Protein AF-A0A1J5EEQ6-F1 (afdb_monomer_lite)

Secondary structure (DSSP, 8-state):
-----SSSSSSSTTS--------------TT-EEEETTEEEE----SSS--PPEEEEEEEEEETTTTEEEEEEEEEEETTEEEEE-EEEEETTTTEEEEE-EEEEETTTTEEEEEEEEEEETTTTEEEEEEEEEE-------

Radius of gyration: 26.2 Å; chains: 1; bounding box: 66×40×85 Å

Sequence (142 aa):
MKVLLGMTLLLVATLLAAPAIQARDIVLGIGESVQVGNDRVTCGGGQGEVAAPLSTTDCQQWDDYSKTCLYERTVMSFNGVECVEECQHWDSYSKTCLYATKCEFNASQRLFVRTSCADFDTYDNVCRRTKQEKIIGSHGRR

Structure (mmCIF, N/CA/C/O backbone):
data_AF-A0A1J5EEQ6-F1
#
_entry.id   AF-A0A1J5EEQ6-F1
#
loop_
_atom_site.group_PDB
_atom_site.id
_atom_site.type_symbol
_atom_site.label_atom_id
_atom_site.label_alt_id
_atom_site.label_comp_id
_atom_site.label_asym_id
_atom_site.label_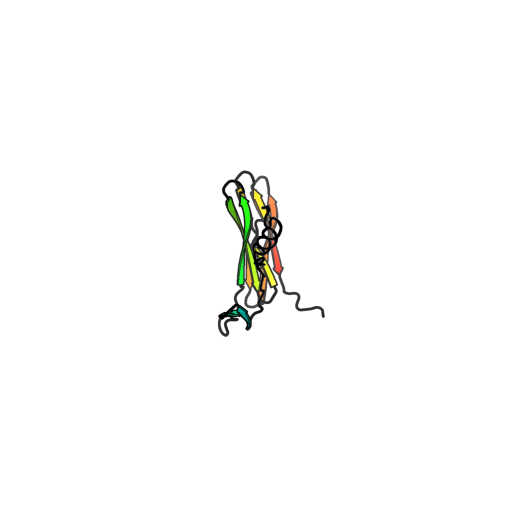entity_id
_atom_site.label_seq_id
_atom_site.pdbx_PDB_ins_code
_atom_site.Cartn_x
_atom_site.Cartn_y
_atom_site.Cartn_z
_atom_site.occupancy
_atom_site.B_iso_or_equiv
_atom_site.auth_seq_id
_atom_site.auth_comp_id
_atom_site.auth_asym_id
_atom_site.auth_atom_id
_atom_site.pdbx_PDB_model_num
ATOM 1 N N . MET A 1 1 ? 39.621 20.933 68.217 1.00 42.97 1 MET A N 1
ATOM 2 C CA . MET A 1 1 ? 39.235 21.317 66.836 1.00 42.97 1 MET A CA 1
ATOM 3 C C . MET A 1 1 ? 39.184 20.059 65.970 1.00 42.97 1 MET A C 1
ATOM 5 O O . MET A 1 1 ? 40.033 19.207 66.197 1.00 42.97 1 MET A O 1
ATOM 9 N N . LYS A 1 2 ? 38.236 19.986 65.012 1.00 37.59 2 LYS A N 1
ATOM 10 C CA . LYS A 1 2 ? 37.734 18.828 64.211 1.00 37.59 2 LYS A CA 1
ATOM 11 C C . LYS A 1 2 ? 36.514 18.145 64.861 1.00 37.59 2 LYS A C 1
ATOM 13 O O . LYS A 1 2 ? 36.655 17.102 65.476 1.00 37.59 2 LYS A O 1
ATOM 18 N N . VAL A 1 3 ? 35.350 18.783 65.019 1.00 40.56 3 VAL A N 1
ATOM 19 C CA . VAL A 1 3 ? 34.361 19.260 64.019 1.00 40.56 3 VAL A CA 1
ATOM 20 C C . VAL A 1 3 ? 34.027 18.218 62.945 1.00 40.56 3 VAL A C 1
ATOM 22 O O . VAL A 1 3 ? 34.728 18.100 61.948 1.00 40.56 3 VAL A O 1
ATOM 25 N N . LEU A 1 4 ? 32.945 17.479 63.221 1.00 45.22 4 LEU A N 1
ATOM 26 C CA . LEU A 1 4 ? 31.845 17.125 62.313 1.00 45.22 4 LEU A CA 1
ATOM 27 C C . LEU A 1 4 ? 32.196 17.096 60.816 1.00 45.22 4 LEU A C 1
ATOM 29 O O . LEU A 1 4 ? 31.993 18.071 60.101 1.00 45.22 4 LEU A O 1
ATOM 33 N N . LEU A 1 5 ? 32.658 15.944 60.335 1.00 49.12 5 LEU A N 1
ATOM 34 C CA . LEU A 1 5 ? 32.854 15.669 58.910 1.00 49.12 5 LEU A CA 1
ATOM 35 C C . LEU A 1 5 ? 32.282 14.281 58.601 1.00 49.12 5 LEU A C 1
ATOM 37 O O . LEU A 1 5 ? 33.006 13.318 58.388 1.00 49.12 5 LEU A O 1
ATOM 41 N N . GLY A 1 6 ? 30.962 14.138 58.694 1.00 46.34 6 GLY A N 1
ATOM 42 C CA . GLY A 1 6 ? 30.332 12.829 58.493 1.00 46.34 6 GLY A CA 1
ATOM 43 C C . GLY A 1 6 ? 28.817 12.838 58.351 1.00 46.34 6 GLY A C 1
ATOM 44 O O . GLY A 1 6 ? 28.198 11.804 58.559 1.00 46.34 6 GLY A O 1
ATOM 45 N N . MET A 1 7 ? 28.195 13.982 58.047 1.00 49.22 7 MET A N 1
ATOM 46 C CA . MET A 1 7 ? 26.728 14.075 58.017 1.00 49.22 7 MET A CA 1
ATOM 47 C C . MET A 1 7 ? 26.184 15.011 56.929 1.00 49.22 7 MET A C 1
ATOM 49 O O . MET A 1 7 ? 25.157 15.653 57.105 1.00 49.22 7 MET A O 1
ATOM 53 N N . THR A 1 8 ? 26.868 15.095 55.787 1.00 48.50 8 THR A N 1
ATOM 54 C CA . THR A 1 8 ? 26.449 15.925 54.638 1.00 48.50 8 THR A CA 1
ATOM 55 C C . THR A 1 8 ? 26.508 15.192 53.297 1.00 48.50 8 THR A C 1
ATOM 57 O O . THR A 1 8 ? 26.495 15.834 52.254 1.00 48.50 8 THR A O 1
ATOM 60 N N . LEU A 1 9 ? 26.532 13.852 53.288 1.00 45.19 9 LEU A N 1
ATOM 61 C CA . LEU A 1 9 ? 26.561 13.068 52.041 1.00 45.19 9 LEU A CA 1
ATOM 62 C C . LEU A 1 9 ? 25.354 12.141 51.817 1.00 45.19 9 LEU A C 1
ATOM 64 O O . LEU A 1 9 ? 25.378 11.349 50.883 1.00 45.19 9 LEU A O 1
ATOM 68 N N . LEU A 1 10 ? 24.298 12.230 52.636 1.00 46.72 10 LEU A N 1
ATOM 69 C CA . LEU A 1 10 ? 23.110 11.369 52.499 1.00 46.72 10 LEU A CA 1
ATOM 70 C C . LEU A 1 10 ? 21.844 12.069 51.978 1.00 46.72 10 LEU A C 1
ATOM 72 O O . LEU A 1 10 ? 20.841 11.398 51.771 1.00 46.72 10 LEU A O 1
ATOM 76 N N . LEU A 1 11 ? 21.866 13.386 51.736 1.00 47.00 11 LEU A N 1
ATOM 77 C CA . LEU A 1 11 ? 20.650 14.144 51.388 1.00 47.00 11 LEU A CA 1
ATOM 78 C C . LEU A 1 11 ? 20.505 14.543 49.909 1.00 47.00 11 LEU A C 1
ATOM 80 O O . LEU A 1 11 ? 19.496 15.137 49.552 1.00 47.00 11 LEU A O 1
ATOM 84 N N . VAL A 1 12 ? 21.471 14.224 49.039 1.00 49.97 12 VAL A N 1
ATOM 85 C CA . VAL A 1 12 ? 21.466 14.687 47.629 1.00 49.97 12 VAL A CA 1
ATOM 86 C C . VAL A 1 12 ? 21.144 13.565 46.623 1.00 49.97 12 VAL A C 1
ATOM 88 O O . VAL A 1 12 ? 20.951 13.824 45.442 1.00 49.97 12 VAL A O 1
ATOM 91 N N . ALA A 1 13 ? 21.014 12.310 47.065 1.00 49.09 13 ALA A N 1
ATOM 92 C CA . ALA A 1 13 ? 20.834 11.166 46.161 1.00 49.09 13 ALA A CA 1
ATOM 93 C C . ALA A 1 13 ? 19.369 10.837 45.787 1.00 49.09 13 ALA A C 1
ATOM 95 O O . ALA A 1 13 ? 19.135 9.900 45.031 1.00 49.09 13 ALA A O 1
ATOM 96 N N . THR A 1 14 ? 18.369 11.573 46.284 1.00 53.06 14 THR A N 1
ATOM 97 C CA . THR A 1 14 ? 16.941 11.205 46.146 1.00 53.06 14 THR A CA 1
ATOM 98 C C . THR A 1 14 ? 16.158 11.954 45.058 1.00 53.06 14 THR A C 1
ATOM 100 O O . THR A 1 14 ? 14.952 11.760 44.950 1.00 53.06 14 THR A O 1
ATOM 103 N N . LEU A 1 15 ? 16.795 12.779 44.220 1.00 53.19 15 LEU A N 1
ATOM 104 C CA . LEU A 1 15 ? 16.082 13.733 43.346 1.00 53.19 15 LEU A CA 1
ATOM 105 C C . LEU A 1 15 ? 16.032 13.401 41.841 1.00 53.19 15 LEU A C 1
ATOM 107 O O . LEU A 1 15 ? 15.628 14.251 41.056 1.00 53.19 15 LEU A O 1
ATOM 111 N N . LEU A 1 16 ? 16.381 12.183 41.412 1.00 55.31 16 LEU A N 1
ATOM 112 C CA . LEU A 1 16 ? 16.400 11.817 39.980 1.00 55.31 16 LEU A CA 1
ATOM 113 C C . LEU A 1 16 ? 15.527 10.602 39.618 1.00 55.31 16 LEU A C 1
ATOM 115 O O . LEU A 1 16 ? 15.826 9.875 38.676 1.00 55.31 16 LEU A O 1
ATOM 119 N N . ALA A 1 17 ? 14.413 10.390 40.321 1.00 56.88 17 ALA A N 1
ATOM 120 C CA . ALA A 1 17 ? 13.353 9.515 39.821 1.00 56.88 17 ALA A CA 1
ATOM 121 C C . ALA A 1 17 ? 12.441 10.319 38.880 1.00 56.88 17 ALA A C 1
ATOM 123 O O . ALA A 1 17 ? 11.374 10.786 39.276 1.00 56.88 17 ALA A O 1
ATOM 124 N N . ALA A 1 18 ? 12.880 10.531 37.636 1.00 61.78 18 ALA A N 1
ATOM 125 C CA . ALA A 1 18 ? 11.980 11.018 36.595 1.00 61.78 18 ALA A CA 1
ATOM 126 C C . ALA A 1 18 ? 10.894 9.947 36.370 1.00 61.78 18 ALA A C 1
ATOM 128 O O . ALA A 1 18 ? 11.243 8.780 36.162 1.00 61.78 18 ALA A O 1
ATOM 129 N N . PRO A 1 19 ? 9.593 10.283 36.434 1.00 59.53 19 PRO A N 1
ATOM 130 C CA . PRO A 1 19 ? 8.558 9.316 36.114 1.00 59.53 19 PRO A CA 1
ATOM 131 C C . PRO A 1 19 ? 8.743 8.894 34.656 1.00 59.53 19 PRO A C 1
ATOM 133 O O . PRO A 1 19 ? 8.771 9.732 33.756 1.00 59.53 19 PRO A O 1
ATOM 136 N N . ALA A 1 20 ? 8.899 7.592 34.422 1.00 62.38 20 ALA A N 1
ATOM 137 C CA . ALA A 1 20 ? 8.893 7.044 33.078 1.00 62.38 20 ALA A CA 1
ATOM 138 C C . ALA A 1 20 ? 7.500 7.296 32.487 1.00 62.38 20 ALA A C 1
ATOM 140 O O . ALA A 1 20 ? 6.534 6.626 32.857 1.00 62.38 20 ALA A O 1
ATOM 141 N N . ILE A 1 21 ? 7.382 8.299 31.615 1.00 62.62 21 ILE A N 1
ATOM 142 C CA . ILE A 1 21 ? 6.163 8.550 30.847 1.00 62.62 21 ILE A CA 1
ATOM 143 C C . ILE A 1 21 ? 6.048 7.390 29.858 1.00 62.62 21 ILE A C 1
ATOM 145 O O . ILE A 1 21 ? 6.633 7.408 28.779 1.00 62.62 21 ILE A O 1
ATOM 149 N N . GLN A 1 22 ? 5.349 6.334 30.265 1.00 63.25 22 GLN A N 1
ATOM 150 C CA . GLN A 1 22 ? 4.964 5.264 29.359 1.00 63.25 22 GLN A CA 1
ATOM 151 C C . GLN A 1 22 ? 3.775 5.764 28.545 1.00 63.25 22 GLN A C 1
ATOM 153 O O . GLN A 1 22 ? 2.666 5.880 29.069 1.00 63.25 22 GLN A O 1
ATOM 158 N N . ALA A 1 23 ? 4.014 6.073 27.272 1.00 68.25 23 ALA A N 1
ATOM 159 C CA . ALA A 1 23 ? 2.934 6.181 26.307 1.00 68.25 23 ALA A CA 1
ATOM 160 C C . ALA A 1 23 ? 2.200 4.832 26.276 1.00 68.25 23 ALA A C 1
ATOM 162 O O . ALA A 1 23 ? 2.827 3.781 26.135 1.00 68.25 23 ALA A O 1
ATOM 163 N N . ARG A 1 24 ? 0.887 4.860 26.502 1.00 73.19 24 ARG A N 1
ATOM 164 C CA . ARG A 1 24 ? 0.021 3.686 26.412 1.00 73.19 24 ARG A CA 1
ATOM 165 C C . ARG A 1 24 ? -0.942 3.902 25.265 1.00 73.19 24 ARG A C 1
ATOM 167 O O . ARG A 1 24 ? -1.642 4.912 25.246 1.00 73.19 24 ARG A O 1
ATOM 174 N N . ASP A 1 25 ? -0.999 2.930 24.372 1.00 77.44 25 ASP A N 1
ATOM 175 C CA . ASP A 1 25 ? -1.983 2.925 23.303 1.00 77.44 25 ASP A CA 1
ATOM 176 C C . ASP A 1 25 ? -3.353 2.560 23.880 1.00 77.44 25 ASP A C 1
ATOM 178 O O . ASP A 1 25 ? -3.492 1.607 24.654 1.00 77.44 25 ASP A O 1
ATOM 182 N N . ILE A 1 26 ? -4.370 3.343 23.522 1.00 78.44 26 ILE A N 1
ATOM 183 C CA . ILE A 1 26 ? -5.764 3.082 23.877 1.00 78.44 26 ILE A CA 1
ATOM 184 C C . ILE A 1 26 ? -6.514 2.816 22.577 1.00 78.44 26 ILE A C 1
ATOM 186 O O . ILE A 1 26 ? -6.679 3.713 21.753 1.00 78.44 26 ILE A O 1
ATOM 190 N N . VAL A 1 27 ? -6.972 1.579 22.403 1.00 78.00 27 VAL A N 1
ATOM 191 C CA . VAL A 1 27 ? -7.823 1.183 21.277 1.00 78.00 27 VAL A CA 1
ATOM 192 C C . VAL A 1 27 ? -9.273 1.246 21.747 1.00 78.00 27 VAL A C 1
ATOM 194 O O . VAL A 1 27 ? -9.622 0.596 22.729 1.00 78.00 27 VAL A O 1
ATOM 197 N N . LEU A 1 28 ? -10.101 2.043 21.070 1.00 79.31 28 LEU A N 1
ATOM 198 C CA . LEU A 1 28 ? -11.527 2.192 21.374 1.00 79.31 28 LEU A CA 1
ATOM 199 C C . LEU A 1 28 ? -12.374 1.546 20.283 1.00 79.31 28 LEU A C 1
ATOM 201 O O . LEU A 1 28 ? -12.153 1.789 19.094 1.00 79.31 28 LEU A O 1
ATOM 205 N N . GLY A 1 29 ? -13.374 0.770 20.690 1.00 73.94 29 GLY A N 1
ATOM 206 C CA . GLY A 1 29 ? -14.453 0.327 19.818 1.00 73.94 29 GLY A CA 1
ATOM 207 C C . GLY A 1 29 ? -15.461 1.443 19.524 1.00 73.94 29 GLY A C 1
ATOM 208 O O . GLY A 1 29 ? -15.573 2.427 20.256 1.00 73.94 29 GLY A O 1
ATOM 209 N N . ILE A 1 30 ? -16.238 1.282 18.451 1.00 76.62 30 ILE A N 1
ATOM 210 C CA . ILE A 1 30 ? -17.299 2.228 18.074 1.00 76.62 30 ILE A CA 1
ATOM 211 C C . ILE A 1 30 ? -18.323 2.350 19.213 1.00 76.62 30 ILE A C 1
ATOM 213 O O . ILE A 1 30 ? -18.886 1.353 19.663 1.00 76.62 30 ILE A O 1
ATOM 217 N N . GLY A 1 31 ? -18.596 3.582 19.646 1.00 70.75 31 GLY A N 1
ATOM 218 C CA . GLY A 1 31 ? -19.503 3.894 20.753 1.00 70.75 31 GLY A CA 1
ATOM 219 C C . GLY A 1 31 ? -18.857 3.827 22.139 1.00 70.75 31 GLY A C 1
ATOM 220 O O . GLY A 1 31 ? -19.493 4.225 23.116 1.00 70.75 31 GLY A O 1
ATOM 221 N N . GLU A 1 32 ? -17.607 3.372 22.245 1.00 80.44 32 GLU A N 1
ATOM 222 C CA . GLU A 1 32 ? -16.873 3.383 23.507 1.00 80.44 32 GLU A CA 1
ATOM 223 C C . GLU A 1 32 ? -16.332 4.781 23.819 1.00 80.44 32 GLU A C 1
ATOM 225 O O . GLU A 1 32 ? -15.980 5.567 22.933 1.00 80.44 32 GLU A O 1
ATOM 230 N N . SER A 1 33 ? -16.253 5.087 25.113 1.00 86.62 33 SER A N 1
ATOM 231 C CA . SER A 1 33 ? -15.602 6.291 25.615 1.00 86.62 33 SER A CA 1
ATOM 232 C C . SER A 1 33 ? -14.539 5.926 26.635 1.00 86.62 33 SER A C 1
ATOM 234 O O . SER A 1 33 ? -14.765 5.066 27.487 1.00 86.62 33 SER A O 1
ATOM 236 N N . VAL A 1 34 ? -13.442 6.671 26.632 1.00 90.19 34 VAL A N 1
ATOM 237 C CA . VAL A 1 34 ? -12.427 6.639 27.686 1.00 90.19 34 VAL A CA 1
ATOM 238 C C . VAL A 1 34 ? -12.217 8.044 28.234 1.00 90.19 34 VAL A C 1
ATOM 240 O O . VAL A 1 34 ? -12.356 9.037 27.519 1.00 90.19 34 VAL A O 1
ATOM 243 N N . GLN A 1 35 ? -11.908 8.128 29.523 1.00 88.50 35 GLN A N 1
ATOM 244 C CA . GLN A 1 35 ? -11.478 9.370 30.152 1.00 88.50 35 GLN A CA 1
ATOM 245 C C . GLN A 1 35 ? -9.957 9.480 30.072 1.00 88.50 35 GLN A C 1
ATOM 247 O O . GLN A 1 35 ? -9.247 8.592 30.550 1.00 88.50 35 GLN A O 1
ATOM 252 N N . VAL A 1 36 ? -9.468 10.570 29.484 1.00 86.94 36 VAL A N 1
ATOM 253 C CA . VAL A 1 36 ? -8.044 10.912 29.416 1.00 86.94 36 VAL A CA 1
ATOM 254 C C . VAL A 1 36 ? -7.867 12.270 30.085 1.00 86.94 36 VAL A C 1
ATOM 256 O O . VAL A 1 36 ? -8.210 13.309 29.532 1.00 86.94 36 VAL A O 1
ATOM 259 N N . GLY A 1 37 ? -7.365 12.263 31.321 1.00 85.12 37 GLY A N 1
ATOM 260 C CA . GLY A 1 37 ? -7.303 13.474 32.137 1.00 85.12 37 GLY A CA 1
ATOM 261 C C . GLY A 1 37 ? -8.706 13.995 32.457 1.00 85.12 37 GLY A C 1
ATOM 262 O O . GLY A 1 37 ? -9.480 13.304 33.116 1.00 85.12 37 GLY A O 1
ATOM 263 N N . ASN A 1 38 ? -9.016 15.204 31.987 1.00 89.00 38 ASN A N 1
ATOM 264 C CA . ASN A 1 38 ? -10.331 15.831 32.152 1.00 89.00 38 ASN A CA 1
ATOM 265 C C . ASN A 1 38 ? -11.231 15.669 30.915 1.00 89.00 38 ASN A C 1
ATOM 267 O O . ASN A 1 38 ? -12.378 16.121 30.939 1.00 89.00 38 ASN A O 1
ATOM 271 N N . ASP A 1 39 ? -10.724 15.038 29.854 1.00 79.56 39 ASP A N 1
ATOM 272 C CA . ASP A 1 39 ? -11.403 14.941 28.569 1.00 79.56 39 ASP A CA 1
ATOM 273 C C . ASP A 1 39 ? -11.989 13.547 28.348 1.00 79.56 39 ASP A C 1
ATOM 275 O O . ASP A 1 39 ? -11.311 12.522 28.476 1.00 79.56 39 ASP A O 1
ATOM 279 N N . ARG A 1 40 ? -13.259 13.510 27.932 1.00 86.38 40 ARG A N 1
ATOM 280 C CA . ARG A 1 40 ? -13.928 12.276 27.518 1.00 86.38 40 ARG A CA 1
ATOM 281 C C . ARG A 1 40 ? -13.765 12.084 26.016 1.00 86.38 40 ARG A C 1
ATOM 283 O O . ARG A 1 40 ? -14.509 12.662 25.225 1.00 86.38 40 ARG A O 1
ATOM 290 N N . VAL A 1 41 ? -12.846 11.210 25.627 1.00 82.94 41 VAL A N 1
ATOM 291 C CA . VAL A 1 41 ? -12.682 10.792 24.233 1.00 82.94 41 VAL A CA 1
ATOM 292 C C . VAL A 1 41 ? -13.721 9.718 23.941 1.00 82.94 41 VAL A C 1
ATOM 294 O O . VAL A 1 41 ? -13.786 8.710 24.639 1.00 82.94 41 VAL A O 1
ATOM 297 N N . THR A 1 42 ? -14.565 9.937 22.935 1.00 81.44 42 THR A N 1
ATOM 298 C CA . THR A 1 42 ? -15.579 8.964 22.506 1.00 81.44 42 THR A CA 1
ATOM 299 C C . THR A 1 42 ? -15.350 8.612 21.051 1.00 81.44 42 THR A C 1
ATOM 301 O O . THR A 1 42 ? -15.224 9.508 20.216 1.00 81.44 42 THR A O 1
ATOM 304 N N . CYS A 1 43 ? -15.334 7.320 20.736 1.00 79.50 43 CYS A N 1
ATOM 305 C CA . CYS A 1 43 ? -15.341 6.863 19.356 1.00 79.50 43 CYS A CA 1
ATOM 306 C C . CYS A 1 43 ? -16.770 7.005 18.812 1.00 79.50 43 CYS A C 1
ATOM 308 O O . CYS A 1 43 ? -17.637 6.162 19.050 1.00 79.50 43 CYS A O 1
ATOM 310 N N . GLY A 1 44 ? -17.048 8.129 18.150 1.00 67.38 44 GLY A N 1
ATOM 311 C CA . GLY A 1 44 ? -18.354 8.404 17.562 1.00 67.38 44 GLY A CA 1
ATOM 312 C C . GLY A 1 44 ? -18.634 7.482 16.377 1.00 67.38 44 GLY A C 1
ATOM 313 O O . GLY A 1 44 ? -18.057 7.651 15.310 1.00 67.38 44 GLY A O 1
ATOM 314 N N . GLY A 1 45 ? -19.552 6.531 16.548 1.00 55.97 45 GLY A N 1
ATOM 315 C CA . GLY A 1 45 ? -20.216 5.876 15.425 1.00 55.97 45 GLY A CA 1
ATOM 316 C C . GLY A 1 45 ? -21.338 6.779 14.950 1.00 55.97 45 GLY A C 1
ATOM 317 O O . GLY A 1 45 ? -22.367 6.846 15.622 1.00 55.97 45 GLY A O 1
ATOM 318 N N . GLY A 1 46 ? -21.127 7.504 13.850 1.00 52.22 46 GLY A N 1
ATOM 319 C CA . GLY A 1 46 ? -22.126 8.401 13.274 1.00 52.22 46 GLY A CA 1
ATOM 320 C C . GLY A 1 46 ? -23.471 7.690 13.122 1.00 52.22 46 GLY A C 1
ATOM 321 O O . GLY A 1 46 ? -23.649 6.835 12.257 1.00 52.22 46 GLY A O 1
ATOM 322 N N . GLN A 1 47 ? -24.430 8.020 13.988 1.00 47.94 47 GLN A N 1
ATOM 323 C CA . GLN A 1 47 ? -25.810 7.576 13.853 1.00 47.94 47 GLN A CA 1
ATOM 324 C C . GLN A 1 47 ? -26.445 8.397 12.727 1.00 47.94 47 GLN A C 1
ATOM 326 O O . GLN A 1 47 ? -27.036 9.442 12.974 1.00 47.94 47 GLN A O 1
ATOM 331 N N . GLY A 1 48 ? -26.268 7.951 11.482 1.00 47.03 48 GLY A N 1
ATOM 332 C CA . GLY A 1 48 ? -26.942 8.534 10.315 1.00 47.03 48 GLY A CA 1
ATOM 333 C C . GLY A 1 48 ? -26.088 8.694 9.060 1.00 47.03 48 GLY A C 1
ATOM 334 O O . GLY A 1 48 ? -26.647 8.879 7.983 1.00 47.03 48 GLY A O 1
ATOM 335 N N . GLU A 1 49 ? -24.766 8.574 9.154 1.00 50.38 49 GLU A N 1
ATOM 336 C CA . GLU A 1 49 ? -23.891 8.587 7.980 1.00 50.38 49 GLU A CA 1
ATOM 337 C C . GLU A 1 49 ? -23.683 7.160 7.477 1.00 50.38 49 GLU A C 1
ATOM 339 O O . GLU A 1 49 ? -23.573 6.214 8.261 1.00 50.38 49 GLU A O 1
ATOM 344 N N . VAL A 1 50 ? -23.687 6.988 6.153 1.00 57.09 50 VAL A N 1
ATOM 345 C CA . VAL A 1 50 ? -23.358 5.722 5.488 1.00 57.09 50 VAL A CA 1
ATOM 346 C C . VAL A 1 50 ? -22.088 5.184 6.135 1.00 57.09 50 VAL A C 1
ATOM 348 O O . VAL A 1 50 ? -21.053 5.833 6.057 1.00 57.09 50 VAL A O 1
ATOM 351 N N . ALA A 1 51 ? -22.193 4.046 6.825 1.00 68.69 51 ALA A N 1
ATOM 352 C CA . ALA A 1 51 ? -21.110 3.508 7.631 1.00 68.69 51 ALA A CA 1
ATOM 353 C C . ALA A 1 51 ? -19.864 3.336 6.742 1.00 68.69 51 ALA A C 1
ATOM 355 O O . ALA A 1 51 ? -19.828 2.448 5.888 1.00 68.69 51 ALA A O 1
ATOM 356 N N . ALA A 1 52 ? -18.898 4.239 6.902 1.00 78.50 52 ALA A N 1
ATOM 357 C CA . ALA A 1 52 ? -17.701 4.320 6.083 1.00 78.50 52 ALA A CA 1
ATOM 358 C C . ALA A 1 52 ? -16.525 3.651 6.810 1.00 78.50 52 ALA A C 1
ATOM 360 O O . ALA A 1 52 ? -16.483 3.659 8.045 1.00 78.50 52 ALA A O 1
ATOM 361 N N . PRO A 1 53 ? -15.572 3.060 6.076 1.00 87.94 53 PRO A N 1
ATOM 362 C CA . PRO A 1 53 ? -14.314 2.606 6.646 1.00 87.94 53 PRO A CA 1
ATOM 363 C C . PRO A 1 53 ? -13.558 3.746 7.320 1.00 87.94 53 PRO A C 1
ATOM 365 O O . PRO A 1 53 ? -13.509 4.860 6.800 1.00 87.94 53 PRO A O 1
ATOM 368 N N . LEU A 1 54 ? -12.920 3.440 8.443 1.00 90.06 54 LEU A N 1
ATOM 369 C CA . LEU A 1 54 ? -11.878 4.285 9.013 1.00 90.06 54 LEU A CA 1
ATOM 370 C C . LEU A 1 54 ? -10.559 3.955 8.318 1.00 90.06 54 LEU A C 1
ATOM 372 O O . LEU A 1 54 ? -10.298 2.788 8.048 1.00 90.06 54 LEU A O 1
ATOM 376 N N . SER A 1 55 ? -9.728 4.955 8.042 1.00 92.06 55 SER A N 1
ATOM 377 C CA . SER A 1 55 ? -8.407 4.758 7.440 1.00 92.06 55 SER A CA 1
ATOM 378 C C . SER A 1 55 ? -7.306 5.240 8.374 1.00 92.06 55 SER A C 1
ATOM 380 O O . SER A 1 55 ? -7.377 6.360 8.885 1.00 92.06 55 SER A O 1
ATOM 382 N N . THR A 1 56 ? -6.268 4.433 8.548 1.00 94.19 56 THR A N 1
ATOM 383 C CA . THR A 1 56 ? -5.008 4.828 9.185 1.00 94.19 56 THR A CA 1
ATOM 384 C C . THR A 1 56 ? -3.867 4.682 8.188 1.00 94.19 56 THR A C 1
ATOM 386 O O . THR A 1 56 ? -3.934 3.857 7.280 1.00 94.19 56 THR A O 1
ATOM 389 N N . THR A 1 57 ? -2.828 5.497 8.345 1.00 95.00 57 THR A N 1
ATOM 390 C CA . THR A 1 57 ? -1.678 5.512 7.439 1.00 95.00 57 THR A CA 1
ATOM 391 C C . THR A 1 57 ? -0.387 5.405 8.241 1.00 95.00 57 THR A C 1
ATOM 393 O O . THR A 1 57 ? -0.251 6.053 9.281 1.00 95.00 57 THR A O 1
ATOM 396 N N . ASP A 1 58 ? 0.560 4.602 7.763 1.00 95.38 58 ASP A N 1
ATOM 397 C CA . ASP A 1 58 ? 1.901 4.462 8.326 1.00 95.38 58 ASP A CA 1
ATOM 398 C C . ASP A 1 58 ? 2.969 4.381 7.230 1.00 95.38 58 ASP A C 1
ATOM 400 O O . ASP A 1 58 ? 2.669 4.157 6.060 1.00 95.38 58 ASP A O 1
ATOM 404 N N . CYS A 1 59 ? 4.237 4.607 7.578 1.00 97.56 59 CYS A N 1
ATOM 405 C CA . CYS A 1 59 ? 5.296 4.600 6.576 1.00 97.56 59 CYS A CA 1
ATOM 406 C C . CYS A 1 59 ? 5.770 3.176 6.264 1.00 97.56 59 CYS A C 1
ATOM 408 O O . CYS A 1 59 ? 6.315 2.502 7.137 1.00 97.56 59 CYS A O 1
ATOM 410 N N . GLN A 1 60 ? 5.633 2.748 5.007 1.00 97.62 60 GLN A N 1
ATOM 411 C CA . GLN A 1 60 ? 6.128 1.448 4.549 1.00 97.62 60 GLN A CA 1
ATOM 412 C C . GLN A 1 60 ? 7.589 1.513 4.105 1.00 97.62 60 GLN A C 1
ATOM 414 O O . GLN A 1 60 ? 8.363 0.604 4.396 1.00 97.62 60 GLN A O 1
ATOM 419 N N . GLN A 1 61 ? 7.952 2.563 3.364 1.00 97.56 61 GLN A N 1
ATOM 420 C CA . GLN A 1 61 ? 9.301 2.743 2.830 1.00 97.56 61 GLN A CA 1
ATOM 421 C C . GLN A 1 61 ? 9.892 4.028 3.382 1.00 97.56 61 GLN A C 1
ATOM 423 O O . GLN A 1 61 ? 9.511 5.121 2.971 1.00 97.56 61 GLN A O 1
ATOM 428 N N . TRP A 1 62 ? 10.816 3.896 4.326 1.00 96.56 62 TRP A N 1
ATOM 429 C CA . TRP A 1 62 ? 11.472 5.019 4.984 1.00 96.56 62 TRP A CA 1
ATOM 430 C C . TRP A 1 62 ? 12.876 5.234 4.421 1.00 96.56 62 TRP A C 1
ATOM 432 O O . TRP A 1 62 ? 13.658 4.291 4.308 1.00 96.56 62 TRP A O 1
ATOM 442 N N . ASP A 1 63 ? 13.209 6.479 4.091 1.00 95.69 63 ASP A N 1
ATOM 443 C CA . ASP A 1 63 ? 14.574 6.863 3.754 1.00 95.69 63 ASP A CA 1
ATOM 444 C C . ASP A 1 63 ? 15.289 7.380 5.002 1.00 95.69 63 ASP A C 1
ATOM 446 O O . ASP A 1 63 ? 15.004 8.468 5.508 1.00 95.69 63 ASP A O 1
ATOM 450 N N . ASP A 1 64 ? 16.254 6.607 5.492 1.00 94.19 64 ASP A N 1
ATOM 451 C CA . ASP A 1 64 ? 17.019 6.978 6.675 1.00 94.19 64 ASP A CA 1
ATOM 452 C C . ASP A 1 64 ? 17.983 8.141 6.469 1.00 94.19 64 ASP A C 1
ATOM 454 O O . ASP A 1 64 ? 18.368 8.776 7.455 1.00 94.19 64 ASP A O 1
ATOM 458 N N . TYR A 1 65 ? 18.390 8.423 5.235 1.00 93.94 65 TYR A N 1
ATOM 459 C CA . TYR A 1 65 ? 19.289 9.530 4.950 1.00 93.94 65 TYR A CA 1
ATOM 460 C C . TYR A 1 65 ? 18.518 10.847 4.892 1.00 93.94 65 TYR A C 1
ATOM 462 O O . TYR A 1 65 ? 18.871 11.794 5.596 1.00 93.94 65 TYR A O 1
ATOM 470 N N . SER A 1 66 ? 17.440 10.902 4.104 1.00 95.62 66 SER A N 1
ATOM 471 C CA . SER A 1 66 ? 16.612 12.111 4.005 1.00 95.62 66 SER A CA 1
ATOM 472 C C . SER A 1 66 ? 15.613 12.261 5.153 1.00 95.62 66 SER A C 1
ATOM 474 O O . SER A 1 66 ? 15.047 13.339 5.308 1.00 95.62 66 SER A O 1
ATOM 476 N N . LYS A 1 67 ? 15.412 11.219 5.972 1.00 96.75 67 LYS A N 1
ATOM 477 C CA . LYS A 1 67 ? 14.400 11.170 7.042 1.00 96.75 67 LYS A CA 1
ATOM 478 C C . LYS A 1 67 ? 12.995 11.464 6.516 1.00 96.75 67 LYS A C 1
ATOM 480 O O . LYS A 1 67 ? 12.236 12.224 7.114 1.00 96.75 67 LYS A O 1
ATOM 485 N N . THR A 1 68 ? 12.664 10.865 5.377 1.00 97.44 68 THR A N 1
ATOM 486 C CA . THR A 1 68 ? 11.370 11.043 4.713 1.00 97.44 68 THR A CA 1
ATOM 487 C C . THR A 1 68 ? 10.728 9.705 4.415 1.00 97.44 68 THR A C 1
ATOM 489 O O . THR A 1 68 ? 11.407 8.754 4.025 1.00 97.44 68 THR A O 1
ATOM 492 N N . CYS A 1 69 ? 9.402 9.657 4.513 1.00 97.38 69 CYS A N 1
ATOM 493 C CA . CYS A 1 69 ? 8.650 8.533 3.990 1.00 97.38 69 CYS A CA 1
ATOM 494 C C . CYS A 1 69 ? 8.585 8.613 2.461 1.00 97.38 69 CYS A C 1
ATOM 496 O O . CYS A 1 69 ? 8.211 9.644 1.908 1.00 97.38 69 CYS A O 1
ATOM 498 N N . LEU A 1 70 ? 8.972 7.534 1.790 1.00 97.38 70 LEU A N 1
ATOM 499 C CA . LEU A 1 70 ? 8.943 7.393 0.336 1.00 97.38 70 LEU A CA 1
ATOM 500 C C . LEU A 1 70 ? 7.668 6.700 -0.152 1.00 97.38 70 LEU A C 1
ATOM 502 O O . LEU A 1 70 ? 7.269 6.883 -1.299 1.00 97.38 70 LEU A O 1
ATOM 506 N N . TYR A 1 71 ? 7.043 5.892 0.705 1.00 98.00 71 TYR A N 1
ATOM 507 C CA . TYR A 1 71 ? 5.769 5.252 0.409 1.00 98.00 71 TYR A CA 1
ATOM 508 C C . TYR A 1 71 ? 4.988 4.960 1.688 1.00 98.00 71 TYR A C 1
ATOM 510 O O . TYR A 1 71 ? 5.517 4.361 2.629 1.00 98.00 71 TYR A O 1
ATOM 518 N N . GLU A 1 72 ? 3.721 5.352 1.691 1.00 97.69 72 GLU A N 1
ATOM 519 C CA . GLU A 1 72 ? 2.789 5.172 2.798 1.00 97.69 72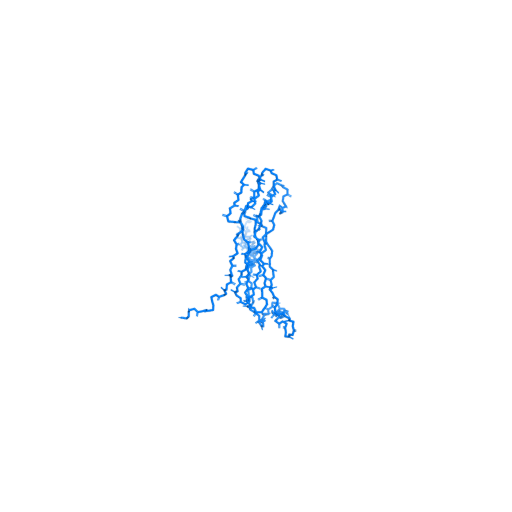 GLU A CA 1
ATOM 520 C C . GLU A 1 72 ? 1.939 3.911 2.600 1.00 97.69 72 GLU A C 1
ATOM 522 O O . GLU A 1 72 ? 1.431 3.649 1.511 1.00 97.69 72 GLU A O 1
ATOM 527 N N . ARG A 1 73 ? 1.768 3.134 3.668 1.00 97.06 73 ARG A N 1
ATOM 528 C CA . ARG A 1 73 ? 0.791 2.052 3.767 1.00 97.06 73 ARG A CA 1
ATOM 529 C C . ARG A 1 73 ? -0.484 2.602 4.388 1.00 97.06 73 ARG A C 1
ATOM 531 O O . ARG A 1 73 ? -0.419 3.296 5.399 1.00 97.06 73 ARG A O 1
ATOM 538 N N . THR A 1 74 ? -1.634 2.237 3.838 1.00 97.69 74 THR A N 1
ATOM 539 C CA . THR A 1 74 ? -2.942 2.599 4.390 1.00 97.69 74 THR A CA 1
ATOM 540 C C . THR A 1 74 ? -3.693 1.349 4.825 1.00 97.69 74 THR A C 1
ATOM 542 O O . THR A 1 74 ? -3.794 0.376 4.080 1.00 97.69 74 THR A O 1
ATOM 545 N N . VAL A 1 75 ? -4.246 1.368 6.034 1.00 95.88 75 VAL A N 1
ATOM 546 C CA .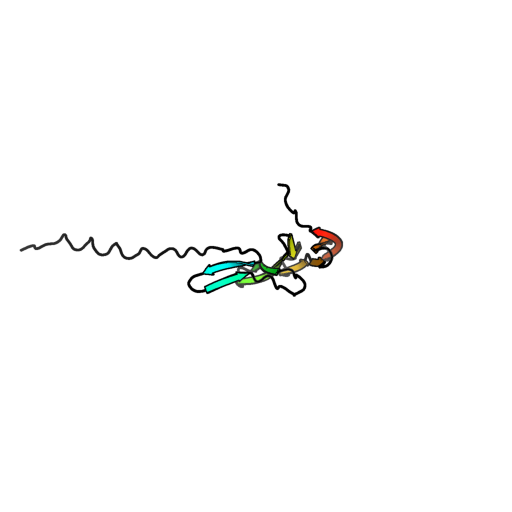 VAL A 1 75 ? -5.127 0.324 6.561 1.00 95.88 75 VAL A CA 1
ATOM 547 C C . VAL A 1 75 ? -6.533 0.897 6.659 1.00 95.88 75 VAL A C 1
ATOM 549 O O . VAL A 1 75 ? -6.775 1.863 7.378 1.00 95.88 75 VAL A O 1
ATOM 552 N N . MET A 1 76 ? -7.468 0.310 5.918 1.00 94.06 76 MET A N 1
ATOM 553 C CA . MET A 1 76 ? -8.892 0.603 6.016 1.00 94.06 76 MET A CA 1
ATOM 554 C C . MET A 1 76 ? -9.581 -0.427 6.897 1.00 94.06 76 MET A C 1
ATOM 556 O O . MET A 1 76 ? -9.571 -1.613 6.574 1.00 94.06 76 MET A O 1
ATOM 560 N N . SER A 1 77 ? -10.247 0.028 7.950 1.00 91.44 77 SER A N 1
ATOM 561 C CA . SER A 1 77 ? -10.919 -0.827 8.922 1.00 91.44 77 SER A CA 1
ATOM 562 C C . SER A 1 77 ? -12.415 -0.518 8.981 1.00 91.44 77 SER A C 1
ATOM 564 O O . SER A 1 77 ? -12.841 0.633 9.086 1.00 91.44 77 SER A O 1
ATOM 566 N N . PHE A 1 78 ? -13.241 -1.560 8.923 1.00 89.12 78 PHE A N 1
ATOM 567 C CA . PHE A 1 78 ? -14.695 -1.465 9.049 1.00 89.12 78 PHE A CA 1
ATOM 568 C C . PHE A 1 78 ? -15.236 -2.672 9.817 1.00 89.12 78 PHE A C 1
ATOM 570 O O . PHE A 1 78 ? -15.089 -3.805 9.365 1.00 89.12 78 PHE A O 1
ATOM 577 N N . ASN A 1 79 ? -15.876 -2.451 10.971 1.00 84.94 79 ASN A N 1
ATOM 578 C CA . ASN A 1 79 ? -16.463 -3.512 11.809 1.00 84.94 79 ASN A CA 1
ATOM 579 C C . ASN A 1 79 ? -15.514 -4.703 12.085 1.00 84.94 79 ASN A C 1
ATOM 581 O O . ASN A 1 79 ? -15.925 -5.862 12.027 1.00 84.94 79 ASN A O 1
ATOM 585 N N . GLY A 1 80 ? -14.239 -4.420 12.371 1.00 83.00 80 GLY A N 1
ATOM 586 C CA . GLY A 1 80 ? -13.221 -5.442 12.653 1.00 83.00 80 GLY A CA 1
ATOM 587 C C . GLY A 1 80 ? -12.697 -6.190 11.421 1.00 83.00 80 GLY A C 1
ATOM 588 O O . GLY A 1 80 ? -11.961 -7.161 11.569 1.00 83.00 80 GLY A O 1
ATOM 589 N N . VAL A 1 81 ? -13.075 -5.761 10.215 1.00 88.19 81 VAL A N 1
ATOM 590 C CA . VAL A 1 81 ? -12.467 -6.193 8.951 1.00 88.19 81 VAL A CA 1
ATOM 591 C C . VAL A 1 81 ? -11.445 -5.154 8.540 1.00 88.19 81 VAL A C 1
ATOM 593 O O . VAL A 1 81 ? -11.768 -3.970 8.565 1.00 88.19 81 VAL A O 1
ATOM 596 N N . GLU A 1 82 ? -10.261 -5.588 8.124 1.00 93.00 82 GLU A N 1
ATOM 597 C CA . GLU A 1 82 ? -9.201 -4.690 7.669 1.00 93.00 82 GLU A CA 1
ATOM 598 C C . GLU A 1 82 ? -8.802 -4.998 6.228 1.00 93.00 82 GLU A C 1
ATOM 600 O O . GLU A 1 82 ? -8.713 -6.158 5.823 1.00 93.00 82 GLU A O 1
ATOM 605 N N . CYS A 1 83 ? -8.553 -3.952 5.450 1.00 95.94 83 CYS A N 1
ATOM 606 C CA . CYS A 1 83 ? -7.999 -4.028 4.110 1.00 95.94 83 CYS A CA 1
ATOM 607 C C . CYS A 1 83 ? -6.773 -3.127 4.031 1.00 95.94 83 CYS A C 1
ATOM 609 O O . CYS A 1 83 ? -6.826 -1.973 4.440 1.00 95.94 83 CYS A O 1
ATOM 611 N N . VAL A 1 84 ? -5.671 -3.664 3.511 1.00 97.00 84 VAL A N 1
ATOM 612 C CA . VAL A 1 84 ? -4.379 -2.973 3.481 1.00 97.0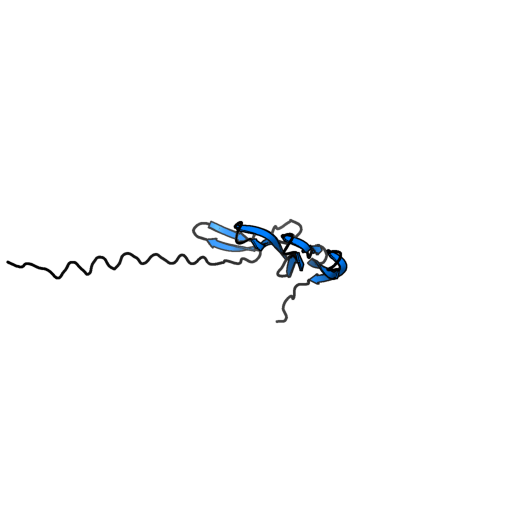0 84 VAL A CA 1
ATOM 613 C C . VAL A 1 84 ? -4.013 -2.596 2.047 1.00 97.00 84 VAL A C 1
ATOM 615 O O . VAL A 1 84 ? -3.938 -3.461 1.162 1.00 97.00 84 VAL A O 1
ATOM 618 N N . GLU A 1 85 ? -3.770 -1.305 1.844 1.00 98.12 85 GLU A N 1
ATOM 619 C CA . GLU A 1 85 ? -3.139 -0.720 0.664 1.00 98.12 85 GLU A CA 1
ATOM 620 C C . GLU A 1 85 ? -1.646 -0.542 0.941 1.00 98.12 85 GLU A C 1
ATOM 622 O O . GLU A 1 85 ? -1.241 0.264 1.775 1.00 98.12 85 GLU A O 1
ATOM 627 N N . GLU A 1 86 ? -0.817 -1.329 0.266 1.00 98.06 86 GLU A N 1
ATOM 628 C CA . GLU A 1 86 ? 0.631 -1.349 0.441 1.00 98.06 86 GLU A CA 1
ATOM 629 C C . GLU A 1 86 ? 1.331 -1.549 -0.901 1.00 98.06 86 GLU A C 1
ATOM 631 O O . GLU A 1 86 ? 0.780 -2.128 -1.845 1.00 98.06 86 GLU A O 1
ATOM 636 N N . CYS A 1 87 ? 2.571 -1.085 -0.987 1.00 98.19 87 CYS A N 1
ATOM 637 C CA . CYS A 1 87 ? 3.421 -1.347 -2.127 1.00 98.19 87 CYS A CA 1
ATOM 638 C C . CYS A 1 87 ? 3.785 -2.832 -2.186 1.00 98.19 87 CYS A C 1
ATOM 640 O O . CYS A 1 87 ? 4.400 -3.358 -1.258 1.00 98.19 87 CYS A O 1
ATOM 642 N N . GLN A 1 88 ? 3.446 -3.496 -3.290 1.00 97.56 88 GLN A N 1
ATOM 643 C CA . GLN A 1 88 ? 3.788 -4.901 -3.528 1.00 97.56 88 GLN A CA 1
ATOM 644 C C . GLN A 1 88 ? 5.106 -5.060 -4.280 1.00 97.56 88 GLN A C 1
ATOM 646 O O . GLN A 1 88 ? 5.842 -6.016 -4.047 1.00 97.56 88 GLN A O 1
ATOM 651 N N . HIS A 1 89 ? 5.399 -4.125 -5.183 1.00 97.50 89 HIS A N 1
ATOM 652 C CA . HIS A 1 89 ? 6.586 -4.160 -6.028 1.00 97.50 89 HIS A CA 1
ATOM 653 C C . HIS A 1 89 ? 7.313 -2.828 -5.915 1.00 97.50 89 HIS A C 1
ATOM 655 O O . HIS A 1 89 ? 6.895 -1.833 -6.500 1.00 97.50 89 HIS A O 1
ATOM 661 N N . TRP A 1 90 ? 8.378 -2.811 -5.121 1.00 97.31 90 TRP A N 1
ATOM 662 C CA . TRP A 1 90 ? 9.202 -1.634 -4.876 1.00 97.31 90 TRP A CA 1
ATOM 663 C C . TRP A 1 90 ? 10.464 -1.671 -5.736 1.00 97.31 90 TRP A C 1
ATOM 665 O O . TRP A 1 90 ? 11.169 -2.681 -5.753 1.00 97.31 90 TRP A O 1
ATOM 675 N N . ASP A 1 91 ? 10.771 -0.564 -6.403 1.00 96.44 91 ASP A N 1
ATOM 676 C CA . ASP A 1 91 ? 12.060 -0.354 -7.050 1.00 96.44 91 ASP A CA 1
ATOM 677 C C . ASP A 1 91 ? 12.966 0.473 -6.135 1.00 96.44 91 ASP A C 1
ATOM 679 O O . ASP A 1 91 ? 12.797 1.682 -5.973 1.00 96.44 91 ASP A O 1
ATOM 683 N N . SER A 1 92 ? 13.966 -0.187 -5.552 1.00 92.75 92 SER A N 1
ATOM 684 C CA . SER A 1 92 ? 14.942 0.446 -4.661 1.00 92.75 92 SER A CA 1
ATOM 685 C C . SER A 1 92 ? 15.877 1.429 -5.364 1.00 92.75 92 SER A C 1
ATOM 687 O O . SER A 1 92 ? 16.438 2.296 -4.693 1.00 92.75 92 SER A O 1
ATOM 689 N N . TYR A 1 93 ? 16.076 1.302 -6.680 1.00 93.06 93 TYR A N 1
ATOM 690 C CA . TYR A 1 93 ? 16.939 2.209 -7.432 1.00 93.06 93 TYR A CA 1
ATOM 691 C C . TYR A 1 93 ? 16.222 3.526 -7.716 1.00 93.06 93 TYR A C 1
ATOM 693 O O . TYR A 1 93 ? 16.726 4.591 -7.357 1.00 93.06 93 TYR A O 1
ATOM 701 N N . SER A 1 94 ? 15.026 3.461 -8.310 1.00 95.12 94 SER A N 1
ATOM 702 C CA . SER A 1 94 ? 14.223 4.665 -8.565 1.00 95.12 94 SER A CA 1
ATOM 703 C C . SER A 1 94 ? 13.512 5.196 -7.319 1.00 95.12 94 SER A C 1
ATOM 705 O O . SER A 1 94 ? 13.037 6.330 -7.336 1.00 95.12 94 SER A O 1
ATOM 707 N N . LYS A 1 95 ? 13.472 4.408 -6.235 1.00 96.19 95 LYS A N 1
ATOM 708 C CA . LYS A 1 95 ? 12.723 4.690 -5.004 1.00 96.19 95 LYS A CA 1
ATOM 709 C C . LYS A 1 95 ? 11.236 4.910 -5.286 1.00 96.19 95 LYS A C 1
ATOM 711 O O . LYS A 1 95 ? 10.634 5.859 -4.783 1.00 96.19 95 LYS A O 1
ATOM 716 N N . THR A 1 96 ? 10.651 4.048 -6.113 1.00 96.75 96 THR A N 1
ATOM 717 C CA . THR A 1 96 ? 9.238 4.146 -6.491 1.00 96.75 96 THR A CA 1
ATOM 718 C C . THR A 1 96 ? 8.499 2.837 -6.279 1.00 96.75 96 THR A C 1
ATOM 720 O O . THR A 1 96 ? 9.053 1.743 -6.403 1.00 96.75 96 THR A O 1
ATOM 723 N N . CYS A 1 97 ? 7.212 2.952 -5.959 1.00 97.75 97 CYS A N 1
ATOM 724 C CA . CYS A 1 97 ? 6.329 1.804 -5.966 1.00 97.75 97 CYS A CA 1
ATOM 725 C C . CYS A 1 97 ? 5.809 1.555 -7.382 1.00 97.75 97 CYS A C 1
ATOM 727 O O . CYS A 1 97 ? 5.110 2.395 -7.946 1.00 97.75 97 CYS A O 1
ATOM 729 N N . LEU A 1 98 ? 6.122 0.388 -7.935 1.00 97.44 98 LEU A N 1
ATOM 730 C CA . LEU A 1 98 ? 5.715 -0.032 -9.276 1.00 97.44 98 LEU A CA 1
ATOM 731 C C . LEU A 1 98 ? 4.291 -0.594 -9.298 1.00 97.44 98 LEU A C 1
ATOM 733 O O . LEU A 1 98 ? 3.595 -0.517 -10.309 1.00 97.44 98 LEU A O 1
ATOM 737 N N . TYR A 1 99 ? 3.843 -1.167 -8.181 1.00 97.94 99 TYR A N 1
ATOM 738 C CA . TYR A 1 99 ? 2.466 -1.612 -8.030 1.00 97.94 99 TYR A CA 1
ATOM 739 C C . TYR A 1 99 ? 2.060 -1.669 -6.560 1.00 97.94 99 TYR A C 1
ATOM 741 O O . TYR A 1 99 ? 2.756 -2.271 -5.739 1.00 97.94 99 TYR A O 1
ATOM 749 N N . ALA A 1 100 ? 0.895 -1.105 -6.254 1.00 97.69 100 ALA A N 1
ATOM 750 C CA . ALA A 1 100 ? 0.296 -1.088 -4.929 1.00 97.69 100 ALA A CA 1
ATOM 751 C C . ALA A 1 100 ? -1.021 -1.867 -4.905 1.00 97.69 100 ALA A C 1
ATOM 753 O O . ALA A 1 100 ? -1.770 -1.863 -5.890 1.00 97.69 100 ALA A O 1
ATOM 754 N N . THR A 1 101 ? -1.327 -2.510 -3.778 1.00 98.06 101 THR A N 1
ATOM 755 C CA . THR A 1 101 ? -2.679 -3.028 -3.558 1.00 98.06 101 THR A CA 1
ATOM 756 C C . THR A 1 101 ? -3.678 -1.880 -3.462 1.00 98.06 101 THR A C 1
ATOM 758 O O . THR A 1 101 ? -3.342 -0.770 -3.056 1.00 98.06 101 THR A O 1
ATOM 761 N N . LYS A 1 102 ? -4.924 -2.163 -3.845 1.00 97.75 102 LYS A N 1
ATOM 762 C CA . LYS A 1 102 ? -6.047 -1.230 -3.724 1.00 97.75 102 LYS A CA 1
ATOM 763 C C . LYS A 1 102 ? -7.195 -1.886 -2.996 1.00 97.75 102 LYS A C 1
ATOM 765 O O . LYS A 1 102 ? -7.468 -3.063 -3.229 1.00 97.75 102 LYS A O 1
ATOM 770 N N . CYS A 1 103 ? -7.878 -1.128 -2.165 1.00 96.62 103 CYS A N 1
ATOM 771 C CA . CYS A 1 103 ? -8.967 -1.587 -1.331 1.00 96.62 103 CYS A CA 1
ATOM 772 C C . CYS A 1 103 ? -10.230 -0.805 -1.682 1.00 96.62 103 CYS A C 1
ATOM 774 O O . CYS A 1 103 ? -10.288 0.414 -1.583 1.00 96.62 103 CYS A O 1
ATOM 776 N N . GLU A 1 104 ? -11.271 -1.524 -2.081 1.00 95.56 104 GLU A N 1
ATOM 777 C CA . GLU A 1 104 ? -12.576 -0.945 -2.378 1.00 95.56 104 GLU A CA 1
ATOM 778 C C . GLU A 1 104 ? -13.589 -1.427 -1.348 1.00 95.56 104 GLU A C 1
ATOM 780 O O . GLU A 1 104 ? -13.769 -2.631 -1.148 1.00 95.56 104 GLU A O 1
ATOM 785 N N . PHE A 1 105 ? -14.271 -0.496 -0.687 1.00 93.50 105 PHE A N 1
ATOM 786 C CA . PHE A 1 105 ? -15.315 -0.845 0.265 1.00 93.50 105 PHE A CA 1
ATOM 787 C C . PHE A 1 105 ? -16.679 -0.947 -0.414 1.00 93.50 105 PHE A C 1
ATOM 789 O O . PHE A 1 105 ? -17.186 0.013 -0.996 1.00 93.50 105 PHE A O 1
ATOM 796 N N . ASN A 1 106 ? -17.315 -2.109 -0.285 1.00 91.00 106 ASN A N 1
ATOM 797 C CA . ASN A 1 106 ? -18.684 -2.313 -0.729 1.00 91.00 106 ASN A CA 1
ATOM 798 C C . ASN A 1 106 ? -19.647 -2.137 0.451 1.00 91.00 106 ASN A C 1
ATOM 800 O O . ASN A 1 106 ? -19.871 -3.070 1.225 1.00 91.00 106 ASN A O 1
ATOM 804 N N . ALA A 1 107 ? -20.272 -0.961 0.550 1.00 86.75 107 ALA A N 1
ATOM 805 C CA . ALA A 1 107 ? -21.199 -0.639 1.637 1.00 86.75 107 ALA A CA 1
ATOM 806 C C . ALA A 1 107 ? -22.427 -1.569 1.696 1.00 86.75 107 ALA A C 1
ATOM 808 O O . ALA A 1 107 ? -22.886 -1.912 2.785 1.00 86.75 107 ALA A O 1
ATOM 809 N N . SER A 1 108 ? -22.932 -2.030 0.543 1.00 86.56 108 SER A N 1
ATOM 810 C CA . SER A 1 108 ? -24.099 -2.929 0.483 1.00 86.56 108 SER A CA 1
ATOM 811 C C . SER A 1 108 ? -23.803 -4.327 1.032 1.00 86.56 108 SER A C 1
ATOM 813 O O . SER A 1 108 ? -24.676 -4.962 1.619 1.00 86.56 108 SER A O 1
ATOM 815 N N . GLN A 1 109 ? -22.560 -4.791 0.874 1.00 86.06 109 GLN A N 1
ATOM 816 C CA . GLN A 1 109 ? -22.106 -6.112 1.314 1.00 86.06 109 GLN A CA 1
ATOM 817 C C . GLN A 1 109 ? -21.263 -6.055 2.595 1.00 86.06 109 GLN A C 1
ATOM 819 O O . GLN A 1 109 ? -20.886 -7.107 3.107 1.00 86.06 109 GLN A O 1
ATOM 824 N N . ARG A 1 110 ? -20.979 -4.851 3.119 1.00 86.94 110 ARG A N 1
ATOM 825 C CA . ARG A 1 110 ? -20.145 -4.610 4.310 1.00 86.94 110 ARG A CA 1
ATOM 826 C C . ARG A 1 110 ? -18.810 -5.365 4.262 1.00 86.94 110 ARG A C 1
ATOM 828 O O . ARG A 1 110 ? -18.399 -5.969 5.250 1.00 86.94 110 ARG A O 1
ATOM 835 N N . LEU A 1 111 ? -18.154 -5.350 3.105 1.00 91.19 111 LEU A N 1
ATOM 836 C CA . LEU A 1 111 ? -16.884 -6.042 2.875 1.00 91.19 111 LEU A CA 1
ATOM 837 C C . LEU A 1 111 ? -15.912 -5.167 2.097 1.00 91.19 111 LEU A C 1
ATOM 839 O O . LEU A 1 111 ? -16.324 -4.219 1.423 1.00 91.19 111 LEU A O 1
ATOM 843 N N . PHE A 1 112 ? -14.637 -5.541 2.143 1.00 95.69 112 PHE A N 1
ATOM 844 C CA . PHE A 1 112 ? -13.625 -4.973 1.263 1.00 95.69 112 PHE A CA 1
ATOM 845 C C . PHE A 1 112 ? -13.334 -5.904 0.094 1.00 95.69 112 PHE A C 1
ATOM 847 O O . PHE A 1 112 ? -13.357 -7.129 0.229 1.00 95.69 112 PHE A O 1
ATOM 854 N N . VAL A 1 113 ? -13.012 -5.322 -1.051 1.00 96.88 113 VAL A N 1
ATOM 855 C CA . VAL A 1 113 ? -12.396 -6.016 -2.176 1.00 96.88 113 VAL A CA 1
ATOM 856 C C . VAL A 1 113 ? -10.984 -5.480 -2.315 1.00 96.88 113 VAL A C 1
ATOM 858 O O . VAL A 1 113 ? -10.791 -4.308 -2.630 1.00 96.88 113 VAL A O 1
ATOM 861 N N . ARG A 1 114 ? -9.995 -6.339 -2.078 1.00 97.75 114 ARG A N 1
ATOM 862 C CA . ARG A 1 114 ? -8.591 -6.005 -2.290 1.00 97.75 114 ARG A CA 1
ATOM 863 C C . ARG A 1 114 ? -8.162 -6.454 -3.675 1.00 97.75 114 ARG A C 1
ATOM 865 O O . ARG A 1 114 ? -8.244 -7.640 -3.990 1.00 97.75 114 ARG A O 1
ATOM 872 N N . THR A 1 115 ? -7.673 -5.522 -4.476 1.00 98.50 115 THR A N 1
ATOM 873 C CA . THR A 1 115 ? -7.014 -5.795 -5.750 1.00 98.50 115 THR A CA 1
ATOM 874 C C . THR A 1 115 ? -5.504 -5.811 -5.541 1.00 98.50 115 THR A C 1
ATOM 876 O O . THR A 1 115 ? -4.937 -4.853 -5.023 1.00 98.50 115 THR A O 1
ATOM 879 N N . SER A 1 116 ? -4.847 -6.887 -5.962 1.00 98.25 116 SER A N 1
ATOM 880 C CA . SER A 1 116 ? -3.393 -7.064 -5.924 1.00 98.25 116 SER A CA 1
ATOM 881 C C . SER A 1 116 ? -2.852 -7.490 -7.286 1.00 98.25 116 SER A C 1
ATOM 883 O O . SER A 1 116 ? -3.616 -7.892 -8.168 1.00 98.25 116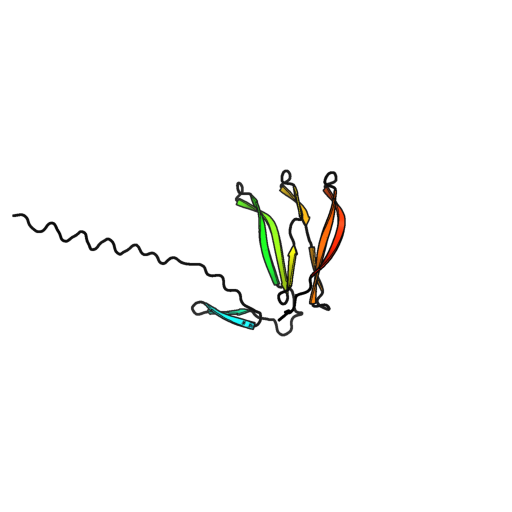 SER A O 1
ATOM 885 N N . CYS A 1 117 ? -1.538 -7.409 -7.473 1.00 98.25 117 CYS A N 1
ATOM 886 C CA . CYS A 1 117 ? -0.877 -8.006 -8.617 1.00 98.25 117 CYS A CA 1
ATOM 887 C C . CYS A 1 117 ? -0.649 -9.500 -8.379 1.00 98.25 117 CYS A C 1
ATOM 889 O O . CYS A 1 117 ? -0.117 -9.907 -7.348 1.00 98.25 117 CYS A O 1
ATOM 891 N N . ALA A 1 118 ? -1.083 -10.322 -9.330 1.00 97.88 118 ALA A N 1
ATOM 892 C CA . ALA A 1 118 ? -0.910 -11.771 -9.307 1.00 97.88 118 ALA A CA 1
ATOM 893 C C . ALA A 1 118 ? 0.226 -12.245 -10.216 1.00 97.88 118 ALA A C 1
ATOM 895 O O . ALA A 1 118 ? 0.716 -13.357 -10.041 1.00 97.88 118 ALA A O 1
ATOM 896 N N . ASP A 1 119 ? 0.576 -11.436 -11.214 1.00 98.12 119 ASP A N 1
ATOM 897 C CA . ASP A 1 119 ? 1.630 -11.713 -12.181 1.00 98.12 119 ASP A CA 1
ATOM 898 C C . ASP A 1 119 ? 2.291 -10.391 -12.576 1.00 98.12 119 ASP A C 1
ATOM 900 O O . ASP A 1 119 ? 1.700 -9.585 -13.304 1.00 98.12 119 ASP A O 1
ATOM 904 N N . PHE A 1 120 ? 3.467 -10.140 -12.008 1.00 98.19 120 PHE A N 1
ATOM 905 C CA . PHE A 1 120 ? 4.221 -8.909 -12.202 1.00 98.19 120 PHE A CA 1
ATOM 906 C C . PHE A 1 120 ? 5.409 -9.170 -13.120 1.00 98.19 120 PHE A C 1
ATOM 908 O O . PHE A 1 120 ? 6.266 -10.003 -12.824 1.00 98.19 120 PHE A O 1
ATOM 915 N N . ASP A 1 121 ? 5.465 -8.431 -14.219 1.00 97.56 121 ASP A N 1
ATOM 916 C CA . ASP A 1 121 ? 6.571 -8.460 -15.159 1.00 97.56 121 ASP A CA 1
ATOM 917 C C . ASP A 1 121 ? 7.661 -7.502 -14.675 1.00 97.56 121 ASP A C 1
ATOM 919 O O . ASP A 1 121 ? 7.495 -6.284 -14.713 1.00 97.56 121 ASP A O 1
ATOM 923 N N . THR A 1 122 ? 8.773 -8.057 -14.195 1.00 94.38 122 THR A N 1
ATOM 9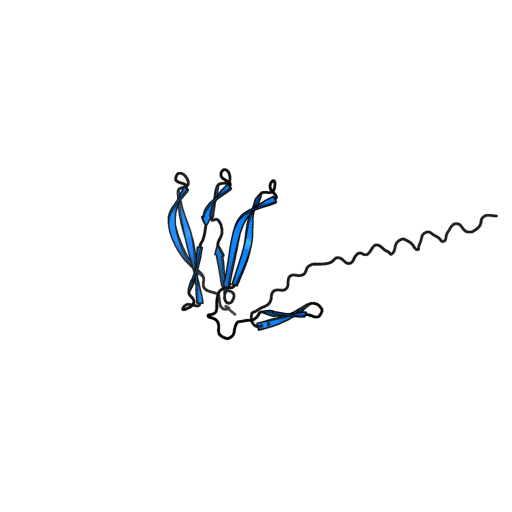24 C CA . THR A 1 122 ? 9.900 -7.281 -13.659 1.00 94.38 122 THR A CA 1
ATOM 925 C C . THR A 1 122 ? 10.754 -6.620 -14.734 1.00 94.38 122 THR A C 1
ATOM 927 O O . THR A 1 122 ? 11.567 -5.764 -14.403 1.00 94.38 122 THR A O 1
ATOM 930 N N . TYR A 1 123 ? 10.643 -7.041 -15.996 1.00 95.06 123 TYR A N 1
ATOM 931 C CA . TYR A 1 123 ? 11.393 -6.418 -17.086 1.00 95.06 123 TYR A CA 1
ATOM 932 C C . TYR A 1 123 ? 10.694 -5.134 -17.536 1.00 95.06 123 TYR A C 1
ATOM 934 O O . TYR A 1 123 ? 11.318 -4.077 -17.606 1.00 95.06 123 TYR A O 1
ATOM 942 N N . ASP A 1 124 ? 9.380 -5.219 -17.748 1.00 96.88 124 ASP A N 1
ATOM 943 C CA . ASP A 1 124 ? 8.555 -4.081 -18.168 1.00 96.88 124 ASP A CA 1
ATOM 944 C C . ASP A 1 124 ? 7.982 -3.272 -16.987 1.00 96.88 124 ASP A C 1
ATOM 946 O O . ASP A 1 124 ? 7.325 -2.251 -17.196 1.00 96.88 124 ASP A O 1
ATOM 950 N N . ASN A 1 125 ? 8.215 -3.714 -15.745 1.00 96.19 125 ASN A N 1
ATOM 951 C CA . ASN A 1 125 ? 7.698 -3.118 -14.508 1.00 96.19 125 ASN A CA 1
ATOM 952 C C . ASN A 1 125 ? 6.169 -2.953 -14.496 1.00 96.19 125 ASN A C 1
ATOM 954 O O . ASN A 1 125 ? 5.637 -1.936 -14.048 1.00 96.19 125 ASN A O 1
ATOM 958 N N . VAL A 1 126 ? 5.445 -3.956 -14.998 1.00 97.25 126 VAL A N 1
ATOM 959 C CA . VAL A 1 126 ? 3.991 -3.886 -15.179 1.00 97.25 126 VAL A CA 1
ATOM 960 C C . VAL A 1 126 ? 3.290 -5.105 -14.602 1.00 97.25 126 VAL A C 1
ATOM 962 O O . VAL A 1 126 ? 3.716 -6.246 -14.764 1.00 97.25 126 VAL A O 1
ATOM 965 N N . CYS A 1 127 ? 2.145 -4.875 -13.965 1.00 97.88 127 CYS A N 1
ATOM 966 C CA . CYS A 1 127 ? 1.272 -5.968 -13.572 1.00 97.88 127 CYS A CA 1
ATOM 967 C C . CYS A 1 127 ? 0.492 -6.497 -14.781 1.00 97.88 127 CYS A C 1
ATOM 969 O O . CYS A 1 127 ? -0.367 -5.802 -15.326 1.00 97.88 127 CYS A O 1
ATOM 971 N N . ARG A 1 128 ? 0.764 -7.738 -15.192 1.00 97.88 128 ARG A N 1
ATOM 972 C CA . ARG A 1 128 ? 0.089 -8.396 -16.323 1.00 97.88 128 ARG A CA 1
ATOM 973 C C . ARG A 1 128 ? -1.279 -8.932 -15.946 1.00 97.88 128 ARG A C 1
ATOM 975 O O . ARG A 1 128 ? -2.187 -8.961 -16.775 1.00 97.88 128 ARG A O 1
ATOM 982 N N . ARG A 1 129 ? -1.433 -9.358 -14.693 1.00 98.31 129 ARG A N 1
ATOM 983 C CA . ARG A 1 129 ? -2.689 -9.906 -14.189 1.00 98.31 129 ARG A CA 1
ATOM 984 C C . ARG A 1 129 ? -2.920 -9.485 -12.755 1.00 98.31 129 ARG A C 1
ATOM 986 O O . ARG A 1 129 ? -2.090 -9.732 -11.884 1.00 98.31 129 ARG A O 1
ATOM 993 N N . THR A 1 130 ? -4.092 -8.921 -12.506 1.00 98.25 130 THR A N 1
ATOM 994 C CA . THR A 1 130 ? -4.547 -8.598 -11.158 1.00 98.25 130 THR A CA 1
ATOM 995 C C . THR A 1 130 ? -5.343 -9.756 -10.559 1.00 98.25 130 THR A C 1
ATOM 997 O O . THR A 1 130 ? -5.885 -10.614 -11.264 1.00 98.25 130 THR A O 1
ATOM 1000 N N . LYS A 1 131 ? -5.401 -9.801 -9.230 1.00 97.94 131 LYS A N 1
ATOM 1001 C CA . LYS A 1 131 ? -6.273 -10.686 -8.457 1.00 97.94 131 LYS A CA 1
ATOM 1002 C C . LYS A 1 131 ? -7.132 -9.830 -7.545 1.00 97.94 131 LYS A C 1
ATOM 1004 O O . LYS A 1 131 ? -6.634 -8.901 -6.921 1.00 97.94 131 LYS A O 1
ATOM 1009 N N . GLN A 1 132 ? -8.408 -10.180 -7.451 1.00 98.00 132 GLN A N 1
ATOM 1010 C CA . GLN A 1 132 ? -9.329 -9.598 -6.486 1.00 98.00 132 GLN A CA 1
ATOM 1011 C C . GLN A 1 132 ? -9.629 -10.605 -5.381 1.00 98.00 132 GLN A C 1
ATOM 1013 O O . GLN A 1 132 ? -9.866 -11.787 -5.642 1.00 98.00 132 GLN A O 1
ATOM 1018 N N . GLU A 1 133 ? -9.626 -10.130 -4.146 1.00 96.56 133 GLU A N 1
ATOM 1019 C CA . GLU A 1 133 ? -9.938 -10.909 -2.958 1.00 96.56 133 GLU A CA 1
ATOM 1020 C C . GLU A 1 133 ? -11.004 -10.184 -2.145 1.00 96.56 133 GLU A C 1
ATOM 1022 O O . GLU A 1 133 ? -10.845 -9.017 -1.793 1.00 96.56 133 GLU A O 1
ATOM 1027 N N . LYS A 1 134 ? -12.100 -10.880 -1.841 1.00 95.88 134 LYS A N 1
ATOM 1028 C CA . LYS A 1 134 ? -13.099 -10.374 -0.903 1.00 95.88 134 LYS A CA 1
ATOM 1029 C C . LYS A 1 134 ? -12.593 -10.613 0.511 1.00 95.88 134 LYS A C 1
ATOM 1031 O O . LYS A 1 134 ? -12.426 -11.763 0.910 1.00 95.88 134 LYS A O 1
ATOM 1036 N N . ILE A 1 135 ? -12.400 -9.540 1.261 1.00 93.50 135 ILE A N 1
ATOM 1037 C CA . ILE A 1 135 ? -12.052 -9.599 2.673 1.00 93.50 135 ILE A CA 1
ATOM 1038 C C . ILE A 1 135 ? -13.345 -9.456 3.466 1.00 93.50 135 ILE A C 1
ATOM 1040 O O . ILE A 1 135 ? -13.984 -8.402 3.480 1.00 93.50 135 ILE A O 1
ATOM 1044 N N . ILE A 1 136 ? -13.745 -10.560 4.085 1.00 84.69 136 ILE A N 1
ATOM 1045 C CA . ILE A 1 136 ? -14.905 -10.641 4.968 1.00 84.69 136 ILE A CA 1
ATOM 1046 C C . ILE A 1 136 ? -14.422 -10.806 6.403 1.00 84.69 136 ILE A C 1
ATOM 1048 O O . ILE A 1 136 ? -13.461 -11.527 6.669 1.00 84.69 136 ILE A O 1
ATOM 1052 N N . GLY A 1 137 ? -15.102 -10.149 7.337 1.00 68.62 137 GLY A N 1
ATOM 1053 C CA . GLY A 1 137 ? -14.829 -10.328 8.754 1.00 68.62 137 GLY A CA 1
ATOM 1054 C C . GLY A 1 137 ? -15.137 -11.747 9.184 1.00 68.62 137 GLY A C 1
ATOM 1055 O O . GLY A 1 137 ? -16.242 -12.246 8.964 1.00 68.62 137 GLY A O 1
ATOM 1056 N N . SER A 1 138 ? -14.192 -12.392 9.856 1.00 56.12 138 SER A N 1
ATOM 1057 C CA . SER A 1 138 ? -14.485 -13.568 10.665 1.00 56.12 138 SER A CA 1
ATOM 1058 C C . SER A 1 138 ? -15.271 -13.124 11.899 1.00 56.12 138 SER A C 1
ATOM 1060 O O . SER A 1 138 ? -14.711 -12.893 12.968 1.00 56.12 138 SER A O 1
ATOM 1062 N N . HIS A 1 139 ? -16.589 -12.985 11.755 1.00 45.28 139 HIS A N 1
ATOM 1063 C CA . HIS A 1 139 ? -17.483 -12.926 12.905 1.00 45.28 139 HIS A CA 1
ATOM 1064 C C . HIS A 1 139 ? -17.397 -14.278 13.634 1.00 45.28 139 HIS A C 1
ATOM 1066 O O . HIS A 1 139 ? -17.929 -15.275 13.163 1.00 45.28 139 HIS A O 1
ATOM 1072 N N . GLY A 1 140 ? -16.632 -14.297 14.730 1.00 39.75 140 GLY A N 1
ATOM 1073 C CA . GLY A 1 140 ? -16.531 -15.326 15.770 1.00 39.75 140 GLY A CA 1
ATOM 1074 C C . GLY A 1 140 ? -16.925 -16.764 15.414 1.00 39.75 140 GLY A C 1
ATOM 1075 O O . GLY A 1 140 ? -18.098 -17.123 15.484 1.00 39.75 140 GLY A O 1
ATOM 1076 N N . ARG A 1 141 ? -15.930 -17.646 15.249 1.00 36.19 141 ARG A N 1
ATOM 1077 C CA . ARG A 1 141 ? -16.069 -18.984 15.843 1.00 36.19 141 ARG A CA 1
ATOM 1078 C C . ARG A 1 141 ? -15.863 -18.804 17.347 1.00 36.19 141 ARG A C 1
ATOM 1080 O O . ARG A 1 141 ? -14.736 -18.568 17.774 1.00 36.19 141 ARG A O 1
ATOM 1087 N N . ARG A 1 142 ? -16.968 -18.785 18.095 1.00 39.19 142 ARG A N 1
ATOM 1088 C CA . ARG A 1 142 ? -16.952 -19.058 19.538 1.00 39.19 142 ARG A CA 1
ATOM 1089 C C . ARG A 1 142 ? -16.562 -20.509 19.775 1.00 39.19 142 ARG A C 1
ATOM 1091 O O . ARG A 1 142 ? -16.938 -21.344 18.920 1.00 39.19 142 ARG A O 1
#

Foldseek 3Di:
DDDDDDPDPPPPPPPPPDPPPDDDDDDDDAQDWDDDPPDIDHRHPPPPDLQFWDKDKDAPAADPVVRDRLDIKMWTDGPRWIDIWDQPAADPVVSDRLDIWDWDADSVVRWIKIKDQPAADPVVSDRPDIDIDITDDPPDPD

pLDDT: mean 81.81, std 19.21, range [36.19, 98.5]